Protein AF-A0A963EKB0-F1 (afdb_monomer)

Solvent-accessible surface area (backbone atoms only — not comparable to full-atom values): 3708 Å² total; per-residue (Å²): 88,78,73,56,76,42,81,46,87,86,81,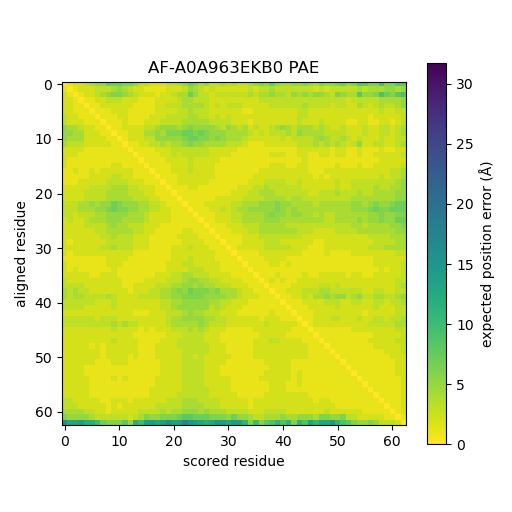54,30,33,38,34,35,33,31,48,72,38,86,87,78,72,42,76,48,73,70,31,26,39,42,27,43,66,87,70,48,65,52,95,58,75,22,83,40,70,64,58,45,50,55,50,51,59,55,59,75,72,108

Nearest PDB structures (foldseek):
  4emh-assembly1_A  TM=4.946E-01  e=1.459E+00  Schizosaccharomyces pombe 972h-
  5mu3-assembly1_A  TM=4.668E-01  e=1.544E+00  Kluyveromyces lactis NRRL Y-1140
  4pjo-assembly3_O  TM=4.672E-01  e=2.559E+00  Homo sapiens
  5zwn-assembl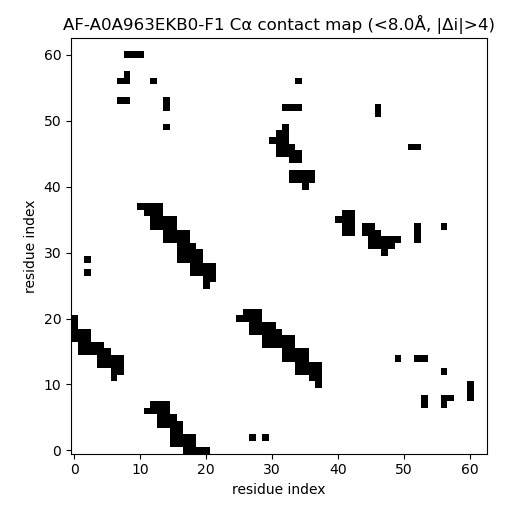y1_d  TM=3.906E-01  e=1.933E+00  Saccharomyces cerevisiae S288C
  9esh-assembly1_D  TM=4.637E-01  e=3.585E+00  Schizosaccharomyces pombe

Secondary structure (DSSP, 8-state):
-EEEEEEETTTTEEEEEEEEE-TTT-SEEEEEEEEE-TTSPEEEEEESSHHHHHHHHHHHHT-

Mean predicted aligned error: 2.44 Å

Foldseek 3Di:
DWDDKDFADDQTKIKTFDADQDPVVRDGDGQWIWIAGNVRDTDPDTHRDPVRNRVVVVVVVVD

Radius of gyration: 12.35 Å; Cα contacts (8 Å, |Δi|>4): 117; chains: 1; bounding box: 30×20×35 Å

Sequence (63 aa):
MIGNHYAWGTQGYTILEEGQINRSTLQLDIAHYLVCRPDGEALPQTFPTRQAAQDEIDRLERQ

pLDDT: mean 96.6, std 2.34, range [82.5, 98.5]

Structure (mmCIF, N/CA/C/O backbone):
data_AF-A0A963EKB0-F1
#
_entry.id   AF-A0A963EKB0-F1
#
loop_
_atom_site.group_PDB
_atom_site.id
_atom_site.type_symbol
_atom_site.label_atom_id
_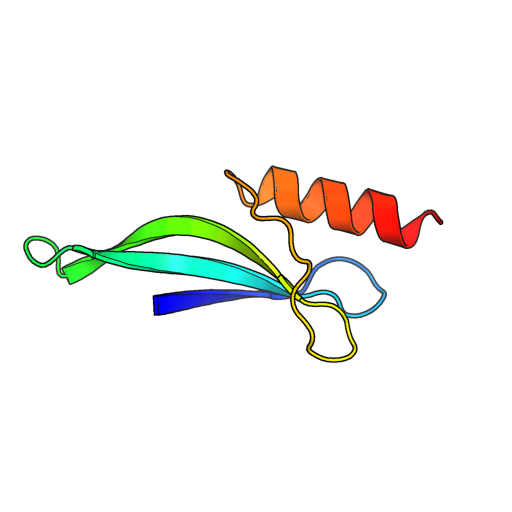atom_site.label_alt_id
_atom_site.label_comp_id
_atom_site.label_asym_id
_atom_site.label_entity_id
_atom_site.label_seq_id
_atom_site.pdbx_PDB_ins_code
_atom_site.Cartn_x
_atom_site.Cartn_y
_atom_site.Cartn_z
_atom_site.occupancy
_atom_site.B_iso_or_equiv
_atom_site.auth_seq_id
_atom_site.auth_comp_id
_atom_site.auth_asym_id
_atom_site.auth_atom_id
_atom_site.pdbx_PDB_model_num
ATOM 1 N N . MET A 1 1 ? -1.361 -2.395 11.527 1.00 91.75 1 MET A N 1
ATOM 2 C CA . MET A 1 1 ? -2.271 -3.491 11.110 1.00 91.75 1 MET A CA 1
ATOM 3 C C . MET A 1 1 ? -2.427 -3.386 9.612 1.00 91.75 1 M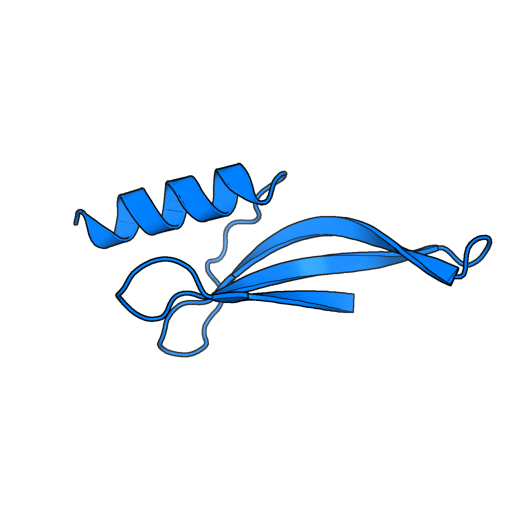ET A C 1
ATOM 5 O O . MET A 1 1 ? -2.603 -2.268 9.144 1.00 91.75 1 MET A O 1
ATOM 9 N N . ILE A 1 2 ? -2.356 -4.508 8.894 1.00 95.25 2 ILE A N 1
ATOM 10 C CA . ILE A 1 2 ? -2.601 -4.523 7.450 1.00 95.25 2 ILE A CA 1
ATOM 11 C C . ILE A 1 2 ? -4.100 -4.678 7.197 1.00 95.25 2 ILE A C 1
ATOM 13 O O . ILE A 1 2 ? -4.719 -5.590 7.745 1.00 95.25 2 ILE A O 1
ATOM 17 N N . GLY A 1 3 ? -4.665 -3.748 6.429 1.00 93.38 3 GLY A N 1
ATOM 18 C CA . GLY A 1 3 ? -6.073 -3.732 6.038 1.00 93.38 3 GLY A CA 1
ATOM 19 C C . GLY A 1 3 ? -6.310 -4.517 4.759 1.00 93.38 3 GLY A C 1
ATOM 20 O O . GLY A 1 3 ? -6.502 -5.730 4.787 1.00 93.38 3 GLY A O 1
ATOM 21 N N . ASN A 1 4 ? -6.288 -3.804 3.634 1.00 95.88 4 ASN A N 1
ATOM 22 C CA . ASN A 1 4 ? -6.405 -4.388 2.302 1.00 95.88 4 ASN A CA 1
ATOM 23 C C . ASN A 1 4 ? -5.054 -4.494 1.589 1.00 95.88 4 ASN A C 1
ATOM 25 O O . ASN A 1 4 ? -4.070 -3.844 1.952 1.00 95.88 4 ASN A O 1
ATOM 29 N N . HIS A 1 5 ? -5.052 -5.299 0.528 1.00 95.31 5 HIS A N 1
ATOM 30 C CA . HIS A 1 5 ? -3.964 -5.389 -0.435 1.00 95.31 5 HIS A CA 1
ATOM 31 C C . HIS A 1 5 ? -4.493 -5.163 -1.856 1.00 95.31 5 HIS A C 1
ATOM 33 O O . HIS A 1 5 ? -5.633 -5.514 -2.165 1.00 95.31 5 HIS A O 1
ATOM 39 N N . TYR A 1 6 ? -3.654 -4.601 -2.723 1.00 97.31 6 TYR A N 1
ATOM 40 C CA . TYR A 1 6 ? -3.971 -4.335 -4.123 1.00 97.31 6 TYR A CA 1
ATOM 41 C C . TYR A 1 6 ? -2.792 -4.745 -5.001 1.00 97.31 6 TYR A C 1
ATOM 43 O O . TYR A 1 6 ? -1.704 -4.194 -4.855 1.00 97.31 6 TYR A O 1
ATOM 51 N N . ALA A 1 7 ? -2.995 -5.680 -5.927 1.00 97.06 7 ALA A N 1
ATOM 52 C CA . ALA A 1 7 ? -2.007 -5.936 -6.970 1.00 97.06 7 ALA A CA 1
ATOM 53 C C . ALA A 1 7 ? -1.955 -4.740 -7.933 1.00 97.06 7 ALA A C 1
ATOM 55 O O . ALA A 1 7 ? -3.002 -4.206 -8.315 1.00 97.06 7 ALA A O 1
ATOM 56 N N . TRP A 1 8 ? -0.753 -4.315 -8.316 1.00 97.56 8 TRP A N 1
ATOM 57 C CA . TRP A 1 8 ? -0.566 -3.220 -9.265 1.00 97.56 8 TRP A CA 1
ATOM 58 C C . TRP A 1 8 ? 0.649 -3.448 -10.161 1.00 97.56 8 TRP A C 1
ATOM 60 O O . TRP A 1 8 ? 1.616 -4.097 -9.765 1.00 97.56 8 TRP A O 1
ATOM 70 N N . GLY A 1 9 ? 0.587 -2.892 -11.369 1.00 94.44 9 GLY A N 1
ATOM 71 C CA . GLY A 1 9 ? 1.595 -3.109 -12.398 1.00 94.44 9 GLY A CA 1
ATOM 72 C C 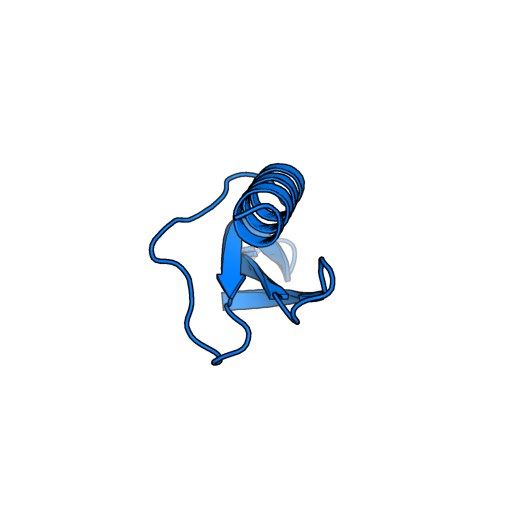. GLY A 1 9 ? 1.507 -4.499 -13.030 1.00 94.44 9 GLY A C 1
ATOM 73 O O . GLY A 1 9 ? 0.496 -5.200 -12.936 1.00 94.44 9 GLY A O 1
ATOM 74 N N . THR A 1 10 ? 2.578 -4.879 -13.714 1.00 95.81 10 THR A N 1
ATOM 75 C CA . THR A 1 10 ? 2.694 -6.134 -14.470 1.00 95.81 10 THR A CA 1
ATOM 76 C C . THR A 1 10 ? 3.749 -7.080 -13.906 1.00 95.81 10 THR A C 1
ATOM 78 O O . THR A 1 10 ? 3.708 -8.277 -14.186 1.00 95.81 10 THR A O 1
ATOM 81 N N . GLN A 1 11 ? 4.663 -6.572 -13.078 1.00 95.44 11 GLN A N 1
ATOM 82 C CA . GLN A 1 11 ? 5.774 -7.338 -12.517 1.00 95.44 11 GLN A CA 1
ATOM 83 C C . GLN A 1 11 ? 5.439 -8.004 -11.175 1.00 95.44 11 GLN A C 1
ATOM 85 O O . GLN A 1 11 ? 6.275 -8.713 -10.626 1.00 95.44 11 GLN A O 1
ATOM 90 N N . GLY A 1 12 ? 4.213 -7.836 -10.665 1.00 94.94 12 GLY A N 1
ATOM 91 C CA . GLY A 1 12 ? 3.737 -8.516 -9.455 1.00 94.94 12 GLY A CA 1
ATOM 92 C C . GLY A 1 12 ? 3.927 -7.726 -8.159 1.00 94.94 12 GLY A C 1
ATOM 93 O O . GLY A 1 12 ? 4.002 -8.322 -7.085 1.00 94.94 12 GLY A O 1
ATOM 94 N N . TYR A 1 13 ? 4.002 -6.396 -8.235 1.00 97.88 13 TYR A N 1
ATOM 95 C CA . TYR A 1 13 ? 4.003 -5.544 -7.049 1.00 97.88 13 TYR A CA 1
ATOM 96 C C . TYR A 1 13 ? 2.635 -5.544 -6.355 1.00 97.88 13 TYR A C 1
ATOM 98 O O . TYR A 1 13 ? 1.580 -5.665 -6.984 1.00 97.88 13 TYR A O 1
ATOM 106 N N . THR A 1 14 ? 2.651 -5.380 -5.033 1.00 98.12 14 THR A N 1
ATOM 107 C CA . THR A 1 14 ? 1.437 -5.297 -4.212 1.00 98.12 14 THR A CA 1
ATOM 108 C C . THR A 1 14 ? 1.485 -4.068 -3.318 1.00 98.12 14 THR A C 1
ATOM 110 O O . THR A 1 14 ? 2.495 -3.797 -2.682 1.00 98.12 14 THR A O 1
ATOM 113 N N . ILE A 1 15 ? 0.383 -3.332 -3.236 1.00 98.31 15 ILE A N 1
ATOM 114 C CA . ILE A 1 15 ? 0.209 -2.195 -2.335 1.00 98.31 15 ILE A CA 1
ATOM 115 C C . ILE A 1 15 ? -0.573 -2.664 -1.113 1.00 98.31 15 ILE A C 1
ATOM 117 O O . ILE A 1 15 ? -1.622 -3.287 -1.269 1.00 98.31 15 ILE A O 1
ATOM 121 N N . LEU A 1 16 ? -0.100 -2.342 0.088 1.00 98.12 16 LEU A N 1
ATOM 122 C CA . LEU A 1 16 ? -0.767 -2.675 1.348 1.00 98.12 16 LEU A CA 1
ATOM 123 C C . LEU A 1 16 ? -1.237 -1.412 2.062 1.00 98.12 16 LEU A C 1
ATOM 125 O O . LEU A 1 16 ? -0.497 -0.434 2.138 1.00 98.12 16 LEU A O 1
ATOM 129 N N . GLU A 1 17 ? -2.439 -1.449 2.627 1.00 98.00 17 GLU A N 1
ATOM 130 C CA . GLU A 1 17 ? -2.894 -0.444 3.590 1.00 98.00 17 GLU A CA 1
ATOM 131 C C . GLU A 1 17 ? -2.341 -0.770 4.972 1.00 98.00 17 GLU A C 1
ATOM 133 O O . GLU A 1 17 ? 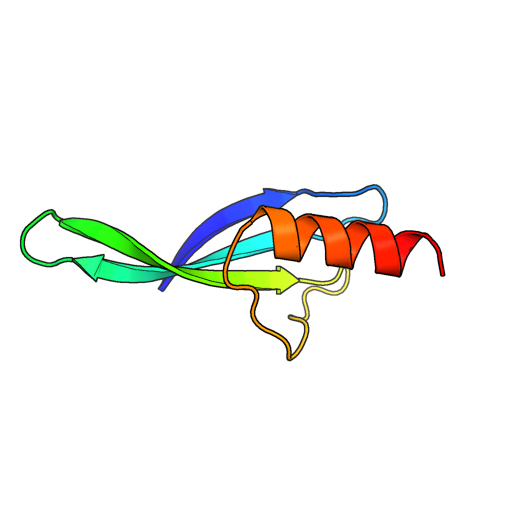-2.634 -1.839 5.512 1.00 98.00 17 GLU A O 1
ATOM 138 N N . GLU A 1 18 ? -1.610 0.166 5.577 1.00 97.94 18 GLU A N 1
ATOM 139 C CA . GLU A 1 18 ? -1.226 0.069 6.979 1.00 97.94 18 GLU A CA 1
ATOM 140 C C . GLU A 1 18 ? -1.895 1.167 7.806 1.00 97.94 18 GLU A C 1
ATOM 142 O O . GLU A 1 18 ? -1.887 2.355 7.474 1.00 97.94 18 GLU A O 1
ATOM 147 N N . GLY A 1 19 ? -2.478 0.756 8.928 1.00 97.38 19 GLY A N 1
ATOM 148 C CA . GLY A 1 19 ? -3.158 1.673 9.824 1.00 97.38 19 GLY A CA 1
ATOM 149 C C . GLY A 1 19 ? -3.447 1.094 11.199 1.00 97.38 19 GLY A C 1
ATOM 150 O O . GLY A 1 19 ? -2.888 0.067 11.618 1.00 97.38 19 GLY A O 1
ATOM 151 N N . GLN A 1 20 ? -4.347 1.776 11.900 1.00 97.75 20 GLN A N 1
ATOM 152 C CA . GLN A 1 20 ? -4.831 1.392 13.221 1.00 97.75 20 GLN A CA 1
ATOM 153 C C . GLN A 1 20 ? -6.353 1.271 13.217 1.00 97.75 20 GLN A C 1
ATOM 155 O O . GLN A 1 20 ? -7.045 2.028 12.545 1.00 97.75 20 GLN A O 1
ATOM 160 N N . ILE A 1 21 ? -6.882 0.314 13.982 1.00 96.81 21 ILE A N 1
ATOM 161 C CA . ILE A 1 21 ? -8.329 0.219 14.180 1.00 96.81 21 ILE A CA 1
ATOM 162 C C . ILE A 1 21 ? -8.778 1.357 15.088 1.00 96.81 21 ILE A C 1
ATOM 164 O O . ILE A 1 21 ? -8.348 1.462 16.241 1.00 96.81 21 ILE A O 1
ATOM 168 N N . ASN A 1 22 ? -9.699 2.161 14.579 1.00 96.25 22 ASN A N 1
ATOM 169 C CA . ASN A 1 22 ? -10.424 3.139 15.355 1.00 96.25 22 ASN A CA 1
ATOM 170 C C . ASN A 1 22 ? -11.373 2.414 16.312 1.00 96.25 22 ASN A C 1
ATOM 172 O O . ASN A 1 22 ? -12.320 1.754 15.894 1.00 96.25 22 ASN A O 1
ATOM 176 N N . ARG A 1 23 ? -11.142 2.524 17.622 1.00 95.50 23 ARG A N 1
ATOM 177 C CA . ARG A 1 23 ? -11.945 1.792 18.619 1.00 95.50 23 ARG A CA 1
ATOM 178 C C . ARG A 1 23 ? -13.386 2.290 18.741 1.00 95.50 23 ARG A C 1
ATOM 180 O O . ARG A 1 23 ? -14.218 1.558 19.263 1.00 95.50 23 ARG A O 1
ATOM 187 N N . SER A 1 24 ? -13.673 3.503 18.277 1.00 97.44 24 SER A N 1
ATOM 188 C CA . SER A 1 24 ? -15.012 4.093 18.347 1.00 97.44 24 SER A CA 1
ATOM 189 C C . SER A 1 24 ? -15.879 3.680 17.161 1.00 97.44 24 SER A C 1
ATOM 191 O O . SER A 1 24 ? -17.074 3.460 17.329 1.00 97.44 24 SER A O 1
ATOM 193 N N . THR A 1 25 ? -15.289 3.570 15.967 1.00 97.06 25 THR A N 1
ATOM 194 C CA . THR A 1 25 ? -16.014 3.210 14.733 1.00 97.06 25 THR A CA 1
ATOM 195 C C . THR A 1 25 ? -15.809 1.755 14.317 1.00 97.06 25 THR A C 1
ATOM 197 O O . THR A 1 25 ? -16.547 1.255 13.473 1.00 97.06 25 THR A O 1
ATOM 200 N N . LEU A 1 26 ? -14.815 1.079 14.902 1.00 94.94 26 LEU A N 1
ATOM 201 C CA . LEU A 1 26 ? -14.326 -0.256 14.535 1.00 94.94 26 LEU A CA 1
ATOM 202 C C . LEU A 1 26 ? -13.823 -0.360 13.087 1.00 94.94 26 LEU A C 1
ATOM 204 O O . LEU A 1 26 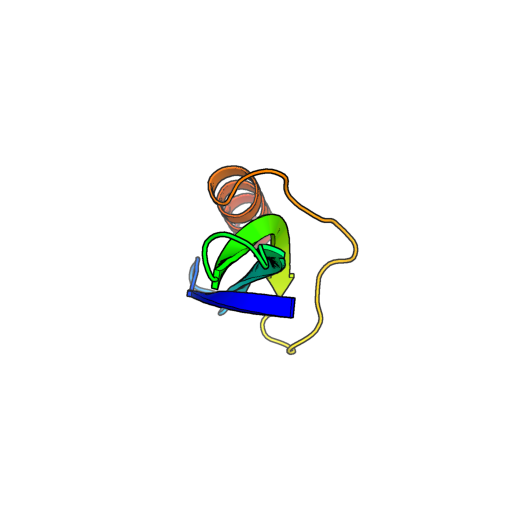? -13.623 -1.461 12.576 1.00 94.94 26 LEU A O 1
ATOM 208 N N . GLN A 1 27 ? -13.601 0.778 12.431 1.00 95.69 27 GLN A N 1
ATOM 209 C CA . GLN A 1 27 ? -13.030 0.850 11.091 1.00 95.69 27 GLN A CA 1
ATOM 210 C C . GLN A 1 27 ? -11.509 0.976 11.163 1.00 95.69 27 GLN A C 1
ATOM 212 O O . GLN A 1 27 ? -10.946 1.359 12.190 1.00 95.69 27 GLN A O 1
ATOM 217 N N . LEU A 1 28 ? -10.837 0.642 10.065 1.00 95.94 28 LEU A N 1
ATOM 218 C CA . LEU A 1 28 ? -9.409 0.885 9.919 1.00 95.94 28 LEU A CA 1
ATOM 219 C C . LEU A 1 28 ? -9.178 2.332 9.478 1.00 95.94 28 LEU A C 1
ATOM 221 O O . LEU A 1 28 ? -9.571 2.709 8.376 1.00 95.94 28 LEU A O 1
ATOM 225 N N . ASP A 1 29 ? -8.481 3.103 10.308 1.00 97.12 29 ASP A N 1
ATOM 226 C CA . ASP A 1 29 ? -7.933 4.396 9.918 1.00 97.12 29 ASP A CA 1
ATOM 227 C C . ASP A 1 29 ? -6.581 4.147 9.238 1.00 97.12 29 ASP A C 1
ATOM 229 O O . ASP A 1 29 ? -5.606 3.737 9.880 1.00 97.12 29 ASP A O 1
ATOM 233 N N . ILE A 1 30 ? -6.540 4.346 7.920 1.00 97.31 30 ILE A N 1
ATOM 234 C CA . ILE A 1 30 ? -5.336 4.148 7.107 1.00 97.31 30 ILE A CA 1
ATOM 235 C 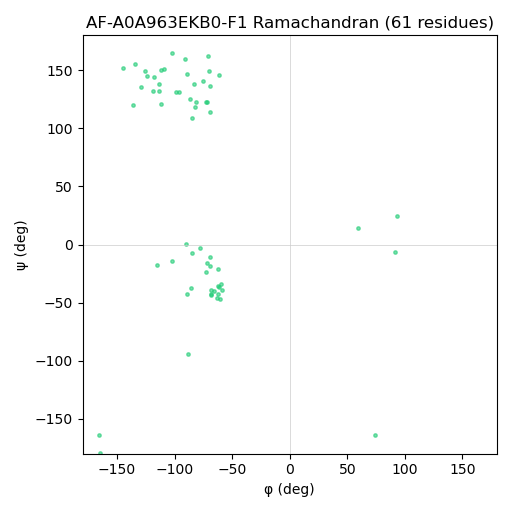C . ILE A 1 30 ? -4.349 5.276 7.419 1.00 97.31 30 ILE A C 1
ATOM 237 O O . ILE A 1 30 ? -4.671 6.452 7.257 1.00 97.31 30 ILE A O 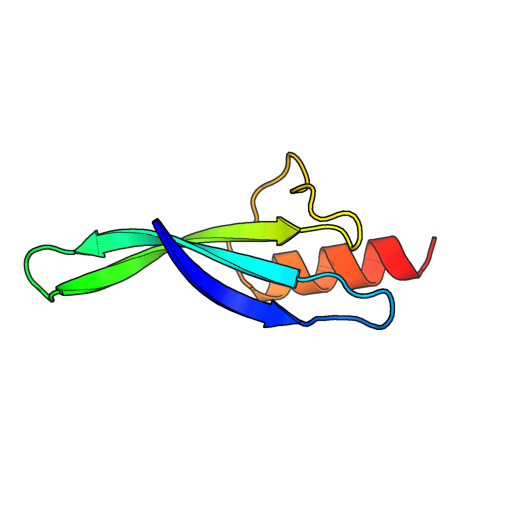1
ATOM 241 N N . ALA A 1 31 ? -3.140 4.917 7.849 1.00 97.69 31 ALA A N 1
ATOM 242 C CA . ALA A 1 31 ? -2.075 5.874 8.131 1.00 97.69 31 ALA A CA 1
ATOM 243 C C . ALA A 1 31 ? -1.225 6.145 6.884 1.00 97.69 31 ALA A C 1
ATOM 245 O O . ALA A 1 31 ? -0.859 7.287 6.618 1.00 97.69 31 ALA A O 1
ATOM 246 N N . HIS A 1 32 ? -0.895 5.088 6.142 1.00 98.31 32 HIS A N 1
ATOM 247 C CA . HIS A 1 32 ? -0.108 5.146 4.915 1.00 98.31 32 HIS A CA 1
ATOM 248 C C . HIS A 1 32 ? -0.238 3.830 4.133 1.00 98.31 32 HIS A C 1
ATOM 250 O O . HIS A 1 32 ? -0.926 2.892 4.543 1.00 98.31 32 HIS A O 1
ATOM 256 N N . TYR A 1 33 ? 0.447 3.771 2.997 1.00 98.50 33 TYR A N 1
ATOM 257 C CA . TYR A 1 33 ? 0.520 2.623 2.113 1.00 98.50 33 TYR A CA 1
ATOM 258 C C . TYR A 1 33 ? 1.960 2.127 2.017 1.00 98.50 33 TYR A C 1
ATOM 260 O O . TYR A 1 33 ? 2.905 2.920 2.020 1.00 98.50 33 TYR A O 1
ATOM 268 N N . LEU A 1 34 ? 2.117 0.815 1.910 1.00 98.25 34 LEU A N 1
ATOM 269 C CA . LEU A 1 34 ? 3.389 0.144 1.659 1.00 98.25 34 LEU A CA 1
ATOM 270 C C . LEU A 1 34 ? 3.374 -0.429 0.245 1.00 98.25 34 LEU A C 1
ATOM 272 O O . LEU A 1 34 ? 2.316 -0.803 -0.256 1.00 98.25 34 LEU A O 1
ATOM 276 N N . VAL A 1 35 ? 4.544 -0.539 -0.375 1.00 98.31 35 VAL A N 1
ATOM 277 C CA . VAL A 1 35 ? 4.720 -1.277 -1.631 1.00 98.31 35 VAL A CA 1
ATOM 278 C C . VAL A 1 35 ? 5.568 -2.503 -1.340 1.00 98.31 35 VAL A C 1
ATOM 280 O O . VAL A 1 35 ? 6.704 -2.376 -0.896 1.00 98.31 35 VAL A O 1
ATOM 283 N N . CYS A 1 36 ? 5.027 -3.681 -1.610 1.00 98.00 36 CYS A N 1
ATOM 284 C CA . CYS A 1 36 ? 5.731 -4.950 -1.581 1.00 98.00 36 CYS A CA 1
ATOM 285 C C . CYS A 1 36 ? 6.197 -5.315 -2.986 1.00 98.00 36 CYS A C 1
ATOM 287 O O . CYS A 1 36 ? 5.433 -5.265 -3.956 1.00 98.00 36 CYS A O 1
ATOM 289 N N . ARG A 1 37 ? 7.470 -5.681 -3.073 1.00 97.00 37 ARG A N 1
ATOM 290 C CA . ARG A 1 37 ? 8.118 -6.222 -4.259 1.00 97.00 37 ARG A CA 1
ATOM 291 C C . ARG A 1 37 ? 7.616 -7.647 -4.542 1.00 97.00 37 ARG A C 1
ATOM 293 O O . ARG A 1 37 ? 7.102 -8.306 -3.635 1.00 97.00 37 ARG A O 1
ATOM 300 N N . PRO A 1 38 ? 7.820 -8.164 -5.767 1.00 96.31 38 PRO A N 1
ATOM 301 C CA . PRO A 1 38 ? 7.416 -9.528 -6.130 1.00 96.31 38 PRO A CA 1
ATOM 302 C C . PRO A 1 38 ? 8.124 -10.628 -5.323 1.00 96.31 38 PRO A C 1
ATOM 304 O O . PRO A 1 38 ? 7.631 -11.748 -5.235 1.00 96.31 38 PRO A O 1
ATOM 307 N N . ASP A 1 39 ? 9.277 -10.312 -4.727 1.00 95.62 39 ASP A N 1
ATOM 308 C CA . ASP A 1 39 ? 10.022 -11.196 -3.821 1.00 95.62 39 ASP A CA 1
ATOM 309 C C . ASP A 1 39 ? 9.426 -11.254 -2.398 1.00 95.62 39 ASP A C 1
ATOM 311 O O . ASP A 1 39 ? 9.894 -12.033 -1.570 1.00 95.62 39 ASP A O 1
ATOM 315 N N . GLY A 1 40 ? 8.367 -10.482 -2.128 1.00 92.62 40 GLY A N 1
ATOM 316 C CA . GLY A 1 40 ? 7.671 -10.425 -0.844 1.00 92.62 40 GLY A CA 1
ATOM 317 C C . GLY A 1 40 ? 8.205 -9.359 0.112 1.00 92.62 40 GLY A C 1
ATOM 318 O O . GLY A 1 40 ? 7.576 -9.113 1.141 1.00 92.62 40 GLY A O 1
ATOM 319 N N . GLU A 1 41 ? 9.309 -8.687 -0.224 1.00 96.88 41 GLU A N 1
ATOM 320 C CA . GLU A 1 41 ? 9.890 -7.650 0.628 1.00 96.88 41 GLU A CA 1
ATOM 321 C C . GLU A 1 41 ? 9.202 -6.298 0.426 1.00 96.88 41 GLU A C 1
ATOM 323 O O . GLU A 1 41 ? 8.920 -5.868 -0.696 1.00 96.88 41 GLU A O 1
ATOM 328 N N . ALA A 1 42 ? 8.952 -5.585 1.521 1.00 96.38 42 ALA A N 1
ATOM 329 C CA . ALA A 1 42 ? 8.453 -4.218 1.452 1.00 96.38 42 ALA A CA 1
ATOM 330 C C . ALA A 1 42 ? 9.575 -3.251 1.051 1.00 96.38 42 ALA A C 1
ATOM 332 O O . ALA A 1 42 ? 10.713 -3.349 1.516 1.00 96.38 42 ALA A O 1
ATOM 333 N N . LEU A 1 43 ? 9.251 -2.266 0.214 1.00 96.94 43 LEU A N 1
ATOM 334 C CA . LEU A 1 43 ? 10.111 -1.105 0.037 1.00 96.94 43 LEU A CA 1
ATOM 335 C C . LEU A 1 43 ? 10.250 -0.373 1.383 1.00 96.94 43 LEU A C 1
ATOM 337 O O . LEU A 1 43 ? 9.286 -0.293 2.142 1.00 96.94 43 LEU A O 1
ATOM 341 N N . PRO A 1 44 ? 11.416 0.228 1.672 1.00 96.81 44 PRO A N 1
ATOM 342 C CA . PRO A 1 44 ? 11.636 0.957 2.924 1.00 96.81 44 PRO A CA 1
ATOM 343 C C . PRO A 1 44 ? 10.823 2.259 3.021 1.00 96.81 44 PRO A C 1
ATOM 345 O O . PRO A 1 44 ? 10.791 2.895 4.071 1.00 96.81 44 PRO A O 1
ATOM 348 N N . GLN A 1 45 ? 10.211 2.686 1.915 1.00 96.94 45 GLN A N 1
ATOM 349 C CA . GLN A 1 45 ? 9.431 3.913 1.807 1.00 96.94 45 GLN A CA 1
ATOM 350 C C . GLN A 1 45 ? 7.966 3.646 2.156 1.00 96.94 45 GLN A C 1
ATOM 352 O O . GLN A 1 45 ? 7.419 2.601 1.804 1.00 96.94 45 GLN A O 1
ATOM 357 N N . THR A 1 46 ? 7.311 4.634 2.758 1.00 98.12 46 THR A N 1
ATOM 358 C CA . THR A 1 46 ? 5.858 4.642 2.941 1.00 98.12 46 THR A CA 1
ATOM 359 C C . THR A 1 46 ? 5.229 5.736 2.086 1.00 98.12 46 THR A C 1
ATOM 361 O O . THR A 1 46 ? 5.849 6.763 1.805 1.00 98.12 46 THR A O 1
ATOM 364 N N . PHE A 1 47 ? 3.988 5.518 1.658 1.00 98.31 47 PHE A N 1
ATOM 365 C CA . PHE A 1 47 ? 3.285 6.408 0.738 1.00 98.31 47 PHE A CA 1
ATOM 366 C C . PHE A 1 47 ? 2.021 6.963 1.398 1.00 98.31 47 PHE A C 1
ATOM 368 O O . PHE A 1 47 ? 1.240 6.196 1.955 1.00 98.31 47 PHE A O 1
ATOM 375 N N . PRO A 1 48 ? 1.764 8.279 1.344 1.00 97.69 48 PRO A N 1
ATOM 376 C CA . PRO A 1 48 ? 0.610 8.876 2.019 1.00 97.69 48 PRO A CA 1
ATOM 377 C C . PRO A 1 48 ? -0.723 8.545 1.335 1.00 97.69 48 PRO A C 1
ATOM 379 O O . PRO A 1 48 ? -1.776 8.594 1.965 1.00 97.69 48 PRO A O 1
ATOM 382 N N . THR A 1 49 ? -0.702 8.211 0.043 1.00 98.06 49 THR A N 1
ATOM 383 C CA . THR A 1 49 ? -1.895 7.844 -0.725 1.00 98.06 49 THR A CA 1
ATOM 384 C C . THR A 1 49 ? -1.634 6.602 -1.565 1.00 98.06 49 THR A C 1
ATOM 386 O O . THR A 1 49 ? -0.497 6.328 -1.957 1.00 98.06 49 THR A O 1
ATOM 389 N N . ARG A 1 50 ? -2.707 5.877 -1.903 1.00 97.38 50 ARG A N 1
ATOM 390 C CA . ARG A 1 50 ? -2.624 4.734 -2.818 1.00 97.38 50 ARG A CA 1
ATOM 391 C C . ARG A 1 50 ? -2.070 5.145 -4.182 1.00 97.38 50 ARG A C 1
ATOM 393 O O . ARG A 1 50 ? -1.275 4.410 -4.748 1.00 97.38 50 ARG A O 1
ATOM 400 N N . GLN A 1 51 ? -2.455 6.322 -4.679 1.00 98.19 51 GLN A N 1
ATOM 401 C CA . GLN A 1 51 ? -1.968 6.834 -5.961 1.00 98.19 51 GLN A CA 1
ATOM 402 C C . GLN A 1 51 ? -0.450 7.042 -5.944 1.00 98.19 51 GLN A C 1
ATOM 404 O O . GLN A 1 51 ? 0.220 6.619 -6.872 1.00 98.19 51 GLN A O 1
ATOM 409 N N . ALA A 1 52 ? 0.111 7.594 -4.862 1.00 98.38 52 ALA A N 1
ATOM 410 C CA . ALA A 1 52 ? 1.561 7.763 -4.748 1.00 98.38 52 ALA A CA 1
ATOM 411 C C . ALA A 1 52 ? 2.312 6.416 -4.762 1.00 98.38 52 ALA A C 1
ATOM 413 O O . ALA A 1 52 ? 3.392 6.322 -5.339 1.00 98.38 52 ALA A O 1
ATOM 414 N N . ALA A 1 53 ? 1.732 5.365 -4.171 1.00 98.31 53 ALA A N 1
ATOM 415 C CA . ALA A 1 53 ? 2.283 4.011 -4.249 1.00 98.31 53 ALA A CA 1
ATOM 416 C C . ALA A 1 53 ? 2.195 3.424 -5.673 1.00 98.31 53 ALA A C 1
ATOM 418 O O . ALA A 1 53 ? 3.135 2.774 -6.126 1.00 98.31 53 ALA A O 1
ATOM 419 N N . GLN A 1 54 ? 1.092 3.670 -6.391 1.00 98.38 54 GLN A N 1
ATOM 420 C CA . GLN A 1 54 ? 0.926 3.263 -7.794 1.00 98.38 54 GLN A CA 1
ATOM 421 C C . GLN A 1 54 ? 1.943 3.963 -8.703 1.00 98.38 54 GLN A C 1
ATOM 423 O O . GLN A 1 54 ? 2.612 3.296 -9.487 1.00 98.38 54 GLN A O 1
ATOM 428 N N . ASP A 1 55 ? 2.114 5.277 -8.543 1.00 98.19 55 ASP A N 1
ATOM 429 C CA . ASP A 1 55 ? 3.059 6.075 -9.329 1.00 98.19 55 ASP A CA 1
ATOM 430 C C . ASP A 1 55 ? 4.510 5.597 -9.129 1.00 98.19 55 ASP A C 1
ATOM 432 O O . ASP A 1 55 ? 5.299 5.579 -10.075 1.00 98.19 55 ASP A O 1
ATOM 436 N N . GLU A 1 56 ? 4.868 5.169 -7.912 1.00 98.00 56 GLU A N 1
ATOM 437 C CA . GLU A 1 56 ? 6.186 4.589 -7.639 1.00 98.00 56 GLU A CA 1
ATOM 438 C C . GLU A 1 56 ? 6.373 3.228 -8.321 1.00 98.00 56 GLU A C 1
ATOM 440 O O . GLU A 1 56 ? 7.432 2.983 -8.898 1.00 98.00 56 GLU A O 1
ATOM 445 N N . ILE A 1 57 ? 5.365 2.349 -8.297 1.00 97.94 57 ILE A N 1
ATOM 446 C CA . ILE A 1 57 ? 5.426 1.066 -9.018 1.00 97.94 57 ILE A CA 1
ATOM 447 C C . ILE A 1 57 ? 5.588 1.320 -10.520 1.00 97.94 57 ILE A C 1
ATOM 449 O O . ILE A 1 57 ? 6.486 0.756 -11.142 1.00 97.94 57 ILE A O 1
ATOM 453 N N . ASP A 1 58 ? 4.801 2.233 -11.088 1.00 98.00 58 ASP A N 1
ATOM 454 C CA . ASP A 1 58 ? 4.902 2.609 -12.499 1.00 98.00 58 ASP A CA 1
ATOM 455 C C . ASP A 1 58 ? 6.291 3.176 -12.842 1.00 98.00 58 ASP A C 1
ATOM 457 O O . ASP A 1 58 ? 6.796 2.971 -13.947 1.00 98.00 58 ASP A O 1
ATOM 461 N N . ARG A 1 59 ? 6.932 3.896 -11.910 1.00 97.19 59 ARG A N 1
ATOM 462 C CA . ARG A 1 59 ? 8.310 4.379 -12.065 1.00 97.19 59 ARG A CA 1
ATOM 463 C C . ARG A 1 59 ? 9.314 3.227 -12.038 1.00 97.19 59 ARG A C 1
ATOM 465 O O . ARG A 1 59 ? 10.239 3.242 -12.847 1.00 97.19 59 ARG A O 1
ATOM 472 N N . LEU A 1 60 ? 9.157 2.271 -11.122 1.00 96.06 60 LEU A N 1
ATOM 473 C CA . LEU A 1 60 ? 10.037 1.107 -10.980 1.00 96.06 60 LEU A CA 1
ATOM 474 C C . LEU A 1 60 ? 9.955 0.173 -12.192 1.00 96.06 60 LEU A C 1
ATOM 476 O O . LEU A 1 60 ? 10.989 -0.292 -12.650 1.00 96.06 60 LEU A O 1
ATOM 480 N N . GLU A 1 61 ? 8.765 -0.052 -12.755 1.00 95.19 61 GLU A N 1
ATOM 481 C CA . GLU A 1 61 ? 8.598 -0.937 -13.921 1.00 95.19 61 GLU A CA 1
ATOM 482 C C . GLU A 1 61 ? 9.141 -0.349 -15.234 1.00 95.19 61 GLU A C 1
ATOM 484 O O . GLU A 1 61 ? 9.326 -1.080 -16.206 1.00 95.19 61 GLU A O 1
ATOM 489 N N . ARG A 1 62 ? 9.389 0.966 -15.287 1.00 93.44 62 ARG A N 1
ATOM 490 C CA . ARG A 1 62 ? 9.999 1.638 -16.449 1.00 93.44 62 ARG A CA 1
ATOM 491 C C . ARG A 1 62 ? 11.529 1.590 -16.450 1.00 93.44 62 ARG A C 1
ATOM 493 O O . ARG A 1 62 ? 12.124 2.075 -17.413 1.00 93.44 62 ARG A O 1
ATOM 500 N N . GLN A 1 63 ? 12.145 1.108 -15.371 1.00 82.50 63 GLN A N 1
ATOM 501 C CA . GLN A 1 63 ? 13.599 0.963 -15.241 1.00 82.50 63 GLN A CA 1
ATOM 502 C C . GLN A 1 63 ? 14.046 -0.412 -15.726 1.00 82.50 63 GLN A C 1
ATOM 504 O O . GLN A 1 63 ? 15.113 -0.453 -16.376 1.00 82.50 63 GLN A O 1
#